Protein AF-A0A812CEA9-F1 (afdb_monomer_lite)

Foldseek 3Di:
DDDDDDDDDDDDDDDPPDDDDDDDDDDDDDDDDDDPPPPPPPPPPPPDDDPVNVVVLLVVLVVVLVVLVVVLCVDPVSVCLQPVDPDDPDDCPVLSVVSVLVSQVVSQQSSLVSSCVVPPPVSVVRDDDGAQWAQAPVRDIARQHDDPDPVVNVVSCVVSVND

Radius of gyration: 27.55 Å; chains: 1; bounding box: 38×66×96 Å

Structure (mmCIF, N/CA/C/O backbone):
data_AF-A0A812CEA9-F1
#
_entry.id   AF-A0A812CEA9-F1
#
loop_
_atom_site.group_PDB
_atom_site.id
_atom_site.type_symbol
_atom_site.label_atom_id
_atom_site.label_alt_id
_atom_site.label_comp_id
_atom_site.label_asym_id
_atom_site.label_entity_id
_atom_site.label_seq_id
_atom_site.pdbx_PDB_ins_code
_atom_site.Cartn_x
_atom_site.Cartn_y
_atom_site.Cartn_z
_atom_site.occupancy
_atom_site.B_iso_or_equiv
_atom_site.auth_seq_id
_atom_site.auth_comp_id
_atom_site.auth_asym_id
_atom_site.auth_atom_id
_atom_site.pdbx_PDB_model_num
ATOM 1 N N . MET A 1 1 ? -11.808 -56.283 -16.665 1.00 38.19 1 MET A N 1
ATOM 2 C CA . MET A 1 1 ? -12.101 -55.069 -17.451 1.00 38.19 1 MET A CA 1
ATOM 3 C C . MET A 1 1 ? -12.596 -54.017 -16.471 1.00 38.19 1 MET A C 1
ATOM 5 O O . MET A 1 1 ? -13.782 -53.994 -16.196 1.00 38.19 1 MET A O 1
ATOM 9 N N . LEU A 1 2 ? -11.657 -53.294 -15.846 1.00 33.25 2 LEU A N 1
ATOM 10 C CA . LEU A 1 2 ? -11.786 -51.998 -15.157 1.00 33.25 2 LEU A CA 1
ATOM 11 C C . LEU A 1 2 ? -10.450 -51.671 -14.452 1.00 33.25 2 LEU A C 1
ATOM 13 O O . LEU A 1 2 ? -9.807 -52.571 -13.923 1.00 33.25 2 LEU A O 1
ATOM 17 N N . GLU A 1 3 ? -10.107 -50.379 -14.503 1.00 36.31 3 GLU A N 1
ATOM 18 C CA . GLU A 1 3 ? -9.138 -49.587 -13.717 1.00 36.31 3 GLU A CA 1
ATOM 19 C C . GLU A 1 3 ? -7.621 -49.856 -13.776 1.00 36.31 3 GLU A C 1
ATOM 21 O O . GLU A 1 3 ? -7.112 -50.851 -13.274 1.00 36.31 3 GLU A O 1
ATOM 26 N N . HIS A 1 4 ? -6.880 -48.831 -14.230 1.00 31.73 4 HIS A N 1
ATOM 27 C CA . HIS A 1 4 ? -5.857 -48.192 -13.392 1.00 31.73 4 HIS A CA 1
ATOM 28 C C . HIS A 1 4 ? -5.540 -46.756 -13.858 1.00 31.73 4 HIS A C 1
ATOM 30 O O . HIS A 1 4 ? -5.268 -46.510 -15.032 1.00 31.73 4 HIS A O 1
ATOM 36 N N . ARG A 1 5 ? -5.574 -45.810 -12.909 1.00 39.94 5 ARG A N 1
ATOM 37 C CA . ARG A 1 5 ? -5.032 -44.444 -13.014 1.00 39.94 5 ARG A CA 1
ATOM 38 C C . ARG A 1 5 ? -3.502 -44.469 -12.935 1.00 39.94 5 ARG A C 1
ATOM 40 O O . ARG A 1 5 ? -2.996 -45.162 -12.054 1.00 39.94 5 ARG A O 1
ATOM 47 N N . THR A 1 6 ? -2.836 -43.566 -13.667 1.00 33.38 6 THR A N 1
ATOM 48 C CA . THR A 1 6 ? -1.716 -42.761 -13.132 1.00 33.38 6 THR A CA 1
ATOM 49 C C . THR A 1 6 ? -1.502 -41.468 -13.931 1.00 33.38 6 THR A C 1
ATOM 51 O O . THR A 1 6 ? -1.662 -41.432 -15.146 1.00 33.38 6 THR A O 1
ATOM 54 N N . HIS A 1 7 ? -1.169 -40.406 -13.198 1.00 38.66 7 HIS A N 1
ATOM 55 C CA . HIS A 1 7 ? -0.890 -39.036 -13.628 1.00 38.66 7 HIS A CA 1
ATOM 56 C C . HIS A 1 7 ? 0.313 -38.915 -14.577 1.00 38.66 7 HIS A C 1
ATOM 58 O O . HIS A 1 7 ? 1.300 -39.616 -14.382 1.00 38.66 7 HIS A O 1
ATOM 64 N N . HIS A 1 8 ? 0.307 -37.913 -15.466 1.00 31.06 8 HIS A N 1
ATOM 65 C CA . HIS A 1 8 ? 1.496 -37.084 -15.686 1.00 31.06 8 HIS A CA 1
ATOM 66 C C . HIS A 1 8 ? 1.139 -35.678 -16.190 1.00 31.06 8 HIS A C 1
ATOM 68 O O . HIS A 1 8 ? 0.226 -35.471 -16.983 1.00 31.06 8 HIS A O 1
ATOM 74 N N . ILE A 1 9 ? 1.870 -34.730 -15.624 1.00 35.81 9 ILE A N 1
ATOM 75 C CA . ILE A 1 9 ? 1.794 -33.277 -15.728 1.00 35.81 9 ILE A CA 1
ATOM 76 C C . ILE A 1 9 ? 2.643 -32.775 -16.923 1.00 35.81 9 ILE A C 1
ATOM 78 O O . ILE A 1 9 ? 3.655 -33.396 -17.241 1.00 35.81 9 ILE A O 1
ATOM 82 N N . LEU A 1 10 ? 2.261 -31.598 -17.454 1.00 32.72 10 LEU A N 1
ATOM 83 C CA . LEU A 1 10 ? 2.972 -30.658 -18.356 1.00 32.72 10 LEU A CA 1
ATOM 84 C C . LEU A 1 10 ? 3.056 -30.985 -19.858 1.00 32.72 10 LEU A C 1
ATOM 86 O O . LEU A 1 10 ? 3.631 -31.985 -20.268 1.00 32.72 10 LEU A O 1
ATOM 90 N N . GLY A 1 11 ? 2.611 -30.028 -20.684 1.00 28.41 11 GLY A N 1
ATOM 91 C CA . GLY A 1 11 ? 2.978 -29.990 -22.102 1.00 28.41 11 GLY A CA 1
ATOM 92 C C . GLY A 1 11 ? 2.098 -29.123 -23.001 1.00 28.41 11 GLY A C 1
ATOM 93 O O . GLY A 1 11 ? 1.336 -29.658 -23.786 1.00 28.41 11 GLY A O 1
ATOM 94 N N . LEU A 1 12 ? 2.225 -27.801 -22.864 1.00 36.25 12 LEU A N 1
ATOM 95 C CA . LEU A 1 12 ? 2.308 -26.806 -23.947 1.00 36.25 12 LEU A CA 1
ATOM 96 C C . LEU A 1 12 ? 1.433 -26.958 -25.215 1.00 36.25 12 LEU A C 1
ATOM 98 O O . LEU A 1 12 ? 1.624 -27.854 -26.023 1.00 36.25 12 LEU A O 1
ATOM 102 N N . CYS A 1 13 ? 0.675 -25.885 -25.469 1.00 35.53 13 CYS A N 1
ATOM 103 C CA . CYS A 1 13 ? 0.422 -25.278 -26.784 1.00 35.53 13 CYS A CA 1
ATOM 104 C C . CYS A 1 13 ? -0.270 -26.147 -27.855 1.00 35.53 13 CYS A C 1
ATOM 106 O O . CYS A 1 13 ? 0.356 -26.928 -28.563 1.00 35.53 13 CYS A O 1
ATOM 108 N N . GLY A 1 14 ? -1.564 -25.897 -28.064 1.00 29.92 14 GLY A N 1
ATOM 109 C CA . GLY A 1 14 ? -2.316 -26.414 -29.205 1.00 29.92 14 GLY A CA 1
ATOM 110 C C . GLY A 1 14 ? -3.505 -25.515 -29.512 1.00 29.92 14 GLY A C 1
ATOM 111 O O . GLY A 1 14 ? -4.626 -25.787 -29.102 1.00 29.92 14 GLY A O 1
ATOM 112 N N . SER A 1 15 ? -3.244 -24.398 -30.185 1.00 40.38 15 SER A N 1
ATOM 113 C CA . SER A 1 15 ? -4.265 -23.537 -30.775 1.00 40.38 15 SER A CA 1
ATOM 114 C C . SER A 1 15 ? -4.877 -24.219 -32.003 1.00 40.38 15 SER A C 1
ATOM 116 O O . SER A 1 15 ? -4.308 -24.159 -33.093 1.00 40.38 15 SER A O 1
ATOM 118 N N . GLU A 1 16 ? -6.047 -24.832 -31.855 1.00 33.06 16 GLU A N 1
ATOM 119 C CA . GLU A 1 16 ? -6.911 -25.166 -32.990 1.00 33.06 16 GLU A CA 1
ATOM 120 C C . GLU A 1 16 ? -7.763 -23.942 -33.345 1.00 33.06 16 GLU A C 1
ATOM 122 O O . GLU A 1 16 ? -8.883 -23.764 -32.873 1.00 33.06 16 GLU A O 1
ATOM 127 N N . CYS A 1 17 ? -7.215 -23.056 -34.178 1.00 33.28 17 CYS A N 1
ATOM 128 C CA . CYS A 1 17 ? -8.016 -22.061 -34.883 1.00 33.28 17 CYS A CA 1
ATOM 129 C C . CYS A 1 17 ? -8.516 -22.721 -36.178 1.00 33.28 17 CYS A C 1
ATOM 131 O O . CYS A 1 17 ? -7.851 -22.681 -37.213 1.00 33.28 17 CYS A O 1
ATOM 133 N N . LEU A 1 18 ? -9.653 -23.418 -36.095 1.00 35.78 18 LEU A N 1
ATOM 134 C CA . LEU A 1 18 ? -10.328 -24.028 -37.242 1.00 35.78 18 LEU A CA 1
ATOM 135 C C . LEU A 1 18 ? -10.902 -22.927 -38.148 1.00 35.78 18 LEU A C 1
ATOM 137 O O . LEU A 1 18 ? -12.025 -22.466 -37.956 1.00 35.78 18 LEU A O 1
ATOM 141 N N . ALA A 1 19 ? -10.134 -22.507 -39.153 1.00 36.66 19 ALA A N 1
ATOM 142 C CA . ALA A 1 19 ? -10.655 -21.730 -40.270 1.00 36.66 19 ALA A CA 1
ATOM 143 C C . ALA A 1 19 ? -11.177 -22.686 -41.356 1.00 36.66 19 ALA A C 1
ATOM 145 O O . ALA A 1 19 ? -10.438 -23.489 -41.923 1.00 36.66 19 ALA A O 1
ATOM 146 N N . SER A 1 20 ? -12.481 -22.601 -41.609 1.00 35.12 20 SER A N 1
ATOM 147 C CA . SER A 1 20 ? -13.212 -23.339 -42.639 1.00 35.12 20 SER A CA 1
ATOM 148 C C . SER A 1 20 ? -12.688 -23.006 -44.047 1.00 35.12 20 SER A C 1
ATOM 150 O O . SER A 1 20 ? -12.621 -21.834 -44.421 1.00 35.12 20 SER A O 1
ATOM 152 N N . PHE A 1 21 ? -12.324 -24.023 -44.834 1.00 33.88 21 PHE A N 1
ATOM 153 C CA . PHE A 1 21 ? -11.933 -23.882 -46.243 1.00 33.88 21 PHE A CA 1
ATOM 154 C C . PHE A 1 21 ? -13.173 -23.928 -47.154 1.00 33.88 21 PHE A C 1
ATOM 156 O O . PHE A 1 21 ? -13.925 -24.903 -47.077 1.00 33.88 21 PHE A O 1
ATOM 163 N N . PRO A 1 22 ? -13.381 -22.975 -48.082 1.00 37.16 22 PRO A N 1
ATOM 164 C CA . PRO A 1 22 ? -14.273 -23.205 -49.208 1.00 37.16 22 PRO A CA 1
ATOM 165 C C . PRO A 1 22 ? -13.554 -24.066 -50.257 1.00 37.16 22 PRO A C 1
ATOM 167 O O . PRO A 1 22 ? -12.450 -23.757 -50.706 1.00 37.16 22 PRO A O 1
ATOM 170 N N . THR A 1 23 ? -14.189 -25.164 -50.652 1.00 44.84 23 THR A N 1
ATOM 171 C CA . THR A 1 23 ? -13.789 -25.989 -51.791 1.00 44.84 23 THR A CA 1
ATOM 172 C C . THR A 1 23 ? -14.036 -25.223 -53.087 1.00 44.84 23 THR A C 1
ATOM 174 O O . THR A 1 23 ? -15.183 -24.917 -53.401 1.00 44.84 23 THR A O 1
ATOM 177 N N . LEU A 1 24 ? -13.000 -24.948 -53.890 1.00 34.78 24 LEU A N 1
ATOM 178 C CA . LEU A 1 24 ? -13.230 -24.567 -55.285 1.00 34.78 24 LEU A CA 1
ATOM 179 C C . LEU A 1 24 ? -12.168 -25.086 -56.265 1.00 34.78 24 LEU A C 1
ATOM 181 O O . LEU A 1 24 ? -10.978 -24.815 -56.157 1.00 34.78 24 LEU A O 1
ATOM 185 N N . ASN A 1 25 ? -12.719 -25.857 -57.201 1.00 37.69 25 ASN A N 1
ATOM 186 C CA . ASN A 1 25 ? -12.327 -26.287 -58.537 1.00 37.69 25 ASN A CA 1
ATOM 187 C C . ASN A 1 25 ? -10.973 -25.908 -59.159 1.00 37.69 25 ASN A C 1
ATOM 189 O O . ASN A 1 25 ? -10.504 -24.776 -59.172 1.00 37.69 25 ASN A O 1
ATOM 193 N N . THR A 1 26 ? -10.468 -26.924 -59.855 1.00 43.97 26 THR A N 1
ATOM 194 C CA . THR A 1 26 ? -9.357 -26.962 -60.799 1.00 43.97 26 THR A CA 1
ATOM 195 C C . THR A 1 26 ? -9.564 -26.047 -62.009 1.00 43.97 26 THR A C 1
ATOM 197 O O . THR A 1 26 ? -10.508 -26.253 -62.767 1.00 43.97 26 THR A O 1
ATOM 200 N N . HIS A 1 27 ? -8.649 -25.104 -62.236 1.00 43.38 27 HIS A N 1
ATOM 201 C CA . HIS A 1 27 ? -7.804 -24.988 -63.437 1.00 43.38 27 HIS A CA 1
ATOM 202 C C . HIS A 1 27 ? -7.176 -23.587 -63.520 1.00 43.38 27 HIS A C 1
ATOM 204 O O . HIS A 1 27 ? -7.813 -22.588 -63.215 1.00 43.38 27 HIS A O 1
ATOM 210 N N . THR A 1 28 ? -5.952 -23.558 -64.054 1.00 36.00 28 THR A N 1
ATOM 211 C CA . THR A 1 28 ? -5.123 -22.410 -64.471 1.00 36.00 28 THR A CA 1
ATOM 212 C C . THR A 1 28 ? -4.149 -21.818 -63.440 1.00 36.00 28 THR A C 1
ATOM 214 O O . THR A 1 28 ? -4.480 -21.115 -62.494 1.00 36.00 28 THR A O 1
ATOM 217 N N . THR A 1 29 ? -2.890 -22.169 -63.698 1.00 42.94 29 THR A N 1
ATOM 218 C CA . THR A 1 29 ? -1.612 -21.547 -63.349 1.00 42.94 29 THR A CA 1
ATOM 219 C C . THR A 1 29 ? -1.662 -20.018 -63.344 1.00 42.94 29 THR A C 1
ATOM 221 O O . THR A 1 29 ? -2.193 -19.450 -64.295 1.00 42.94 29 THR A O 1
ATOM 224 N N . THR A 1 30 ? -1.013 -19.372 -62.362 1.00 34.84 30 THR A N 1
ATOM 225 C CA . THR A 1 30 ? -0.014 -18.281 -62.525 1.00 34.84 30 THR A CA 1
ATOM 226 C C . THR A 1 30 ? 0.258 -17.590 -61.173 1.00 34.84 30 THR A C 1
ATOM 228 O O . THR A 1 30 ? -0.624 -16.992 -60.577 1.00 34.84 30 THR A O 1
ATOM 231 N N . THR A 1 31 ? 1.509 -17.726 -60.713 1.00 39.72 31 THR A N 1
ATOM 232 C CA . THR A 1 31 ? 2.281 -16.853 -59.799 1.00 39.72 31 THR A CA 1
ATOM 233 C C . THR A 1 31 ? 1.706 -16.407 -58.445 1.00 39.72 31 THR A C 1
ATOM 235 O O . THR A 1 31 ? 0.805 -15.584 -58.348 1.00 39.72 31 THR A O 1
ATOM 238 N N . LEU A 1 32 ? 2.402 -16.888 -57.405 1.00 45.22 32 LEU A N 1
ATOM 239 C CA . LEU A 1 32 ? 2.802 -16.209 -56.165 1.00 45.22 32 LEU A CA 1
ATOM 240 C C . LEU A 1 32 ? 2.619 -14.675 -56.117 1.00 45.22 32 LEU A C 1
ATOM 242 O O . LEU A 1 32 ? 2.945 -13.981 -57.076 1.00 45.22 32 LEU A O 1
ATOM 246 N N . TRP A 1 33 ? 2.336 -14.209 -54.892 1.00 43.38 33 TRP A N 1
ATOM 247 C CA . TRP A 1 33 ? 2.316 -12.834 -54.361 1.00 43.38 33 TRP A CA 1
ATOM 248 C C . TRP A 1 33 ? 0.943 -12.161 -54.321 1.00 43.38 33 TRP A C 1
ATOM 250 O O . TRP A 1 33 ? 0.499 -11.572 -55.295 1.00 43.38 33 TRP A O 1
ATOM 260 N N . LEU A 1 34 ? 0.313 -12.213 -53.139 1.00 41.16 34 LEU A N 1
ATOM 261 C CA . LEU A 1 34 ? -0.182 -11.065 -52.355 1.00 41.16 34 LEU A CA 1
ATOM 262 C C . LEU A 1 34 ? -1.191 -11.569 -51.311 1.00 41.16 34 LEU A C 1
ATOM 264 O O . LEU A 1 34 ? -2.400 -11.459 -51.469 1.00 41.16 34 LEU A O 1
ATOM 268 N N . PHE A 1 35 ? -0.683 -12.109 -50.207 1.00 39.44 35 PHE A N 1
ATOM 269 C CA . PHE A 1 35 ? -1.406 -12.047 -48.940 1.00 39.44 35 PHE A CA 1
ATOM 270 C C . PHE A 1 35 ? -0.401 -11.643 -47.868 1.00 39.44 35 PHE A C 1
ATOM 272 O O . PHE A 1 35 ? 0.169 -12.458 -47.148 1.00 39.44 35 PHE A O 1
ATOM 279 N N . THR A 1 36 ? -0.136 -10.340 -47.807 1.00 46.41 36 THR A N 1
ATOM 280 C CA . THR A 1 36 ? 0.463 -9.691 -46.644 1.00 46.41 36 THR A CA 1
ATOM 281 C C . THR A 1 36 ? -0.552 -9.718 -45.504 1.00 46.41 36 THR A C 1
ATOM 283 O O . THR A 1 36 ? -1.123 -8.694 -45.145 1.00 46.41 36 THR A O 1
ATOM 286 N N . ASN A 1 37 ? -0.794 -10.892 -44.924 1.00 41.41 37 ASN A N 1
ATOM 287 C CA . ASN A 1 37 ? -1.298 -10.953 -43.562 1.00 41.41 37 ASN A CA 1
ATOM 288 C C . ASN A 1 37 ? -0.083 -10.826 -42.651 1.00 41.41 37 ASN A C 1
ATOM 290 O O . ASN A 1 37 ? 0.518 -11.811 -42.228 1.00 41.41 37 ASN A O 1
ATOM 294 N N . SER A 1 38 ? 0.293 -9.573 -42.388 1.00 46.97 38 SER A N 1
ATOM 295 C CA . SER A 1 38 ? 1.048 -9.230 -41.192 1.00 46.97 38 SER A CA 1
ATOM 296 C C . SER A 1 38 ? 0.155 -9.572 -39.999 1.00 46.97 38 SER A C 1
ATOM 298 O O . SER A 1 38 ? -0.569 -8.732 -39.473 1.00 46.97 38 SER A O 1
ATOM 300 N N . VAL A 1 39 ? 0.167 -10.841 -39.589 1.00 48.09 39 VAL A N 1
ATOM 301 C CA . VAL A 1 39 ? -0.123 -11.179 -38.202 1.00 48.09 39 VAL A CA 1
ATOM 302 C C . VAL A 1 39 ? 1.075 -10.630 -37.449 1.00 48.09 39 VAL A C 1
ATOM 304 O O . VAL A 1 39 ? 2.111 -11.279 -37.328 1.00 48.09 39 VAL A O 1
ATOM 307 N N . SER A 1 40 ? 0.979 -9.360 -37.063 1.00 45.91 40 SER A N 1
ATOM 308 C CA . SER A 1 40 ? 1.895 -8.782 -36.100 1.00 45.91 40 SER A CA 1
ATOM 309 C C . SER A 1 40 ? 1.728 -9.620 -34.842 1.00 45.91 40 SER A C 1
ATOM 311 O O . SER A 1 40 ? 0.756 -9.449 -34.107 1.00 45.91 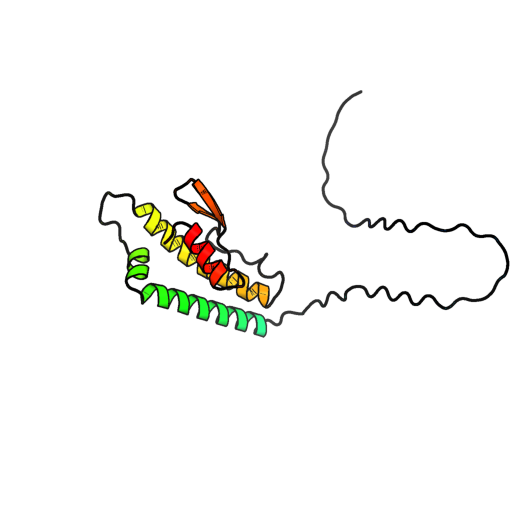40 SER A O 1
ATOM 313 N N . CYS A 1 41 ? 2.646 -10.562 -34.609 1.00 43.09 41 CYS A N 1
ATOM 314 C CA . CYS A 1 41 ? 2.867 -11.063 -33.263 1.00 43.09 41 CYS A CA 1
ATOM 315 C C . CYS A 1 41 ? 2.946 -9.821 -32.366 1.00 43.09 41 CYS A C 1
ATOM 317 O O . CYS A 1 41 ? 3.682 -8.891 -32.725 1.00 43.09 41 CYS A O 1
ATOM 319 N N . PRO A 1 42 ? 2.172 -9.732 -31.270 1.00 49.91 42 PRO A N 1
ATOM 320 C CA . PRO A 1 42 ? 2.414 -8.694 -30.293 1.00 49.91 42 PRO A CA 1
ATOM 321 C C . PRO A 1 42 ? 3.858 -8.888 -29.849 1.00 49.91 42 PRO A C 1
ATOM 323 O O . PRO A 1 42 ? 4.217 -9.914 -29.274 1.00 49.91 42 PRO A O 1
ATOM 326 N N . ASP A 1 43 ? 4.691 -7.939 -30.256 1.00 46.31 43 ASP A N 1
ATOM 327 C CA . ASP A 1 43 ? 6.083 -7.822 -29.880 1.00 46.31 43 ASP A CA 1
ATOM 328 C C . ASP A 1 43 ? 6.101 -7.817 -28.351 1.00 46.31 43 ASP A C 1
ATOM 330 O O . ASP A 1 43 ? 5.777 -6.808 -27.717 1.00 46.31 43 ASP A O 1
ATOM 334 N N . ILE A 1 44 ? 6.365 -8.982 -27.747 1.00 51.88 44 ILE A N 1
ATOM 335 C CA . ILE A 1 44 ? 6.667 -9.089 -26.325 1.00 51.88 44 ILE A CA 1
ATOM 336 C C . ILE A 1 44 ? 7.997 -8.368 -26.194 1.00 51.88 44 ILE A C 1
ATOM 338 O O . ILE A 1 44 ? 9.072 -8.962 -26.288 1.00 51.88 44 ILE A O 1
ATOM 342 N N . LYS A 1 45 ? 7.911 -7.048 -26.028 1.00 53.03 45 LYS A N 1
ATOM 343 C CA . LYS A 1 45 ? 9.027 -6.204 -25.652 1.00 53.03 45 LYS A CA 1
ATOM 344 C C . LYS A 1 45 ? 9.493 -6.722 -24.307 1.00 53.03 45 LYS A C 1
ATOM 346 O O . LYS A 1 45 ? 8.965 -6.357 -23.260 1.00 53.03 45 LYS A O 1
ATOM 351 N N . ARG A 1 46 ? 10.470 -7.623 -24.339 1.00 55.56 46 ARG A N 1
ATOM 352 C CA . ARG A 1 46 ? 11.210 -8.053 -23.165 1.00 55.56 46 ARG A CA 1
ATOM 353 C C . ARG A 1 46 ? 12.010 -6.842 -22.704 1.00 55.56 46 ARG A C 1
ATOM 355 O O . ARG A 1 46 ? 13.141 -6.634 -23.132 1.00 55.56 46 ARG A O 1
ATOM 362 N N . THR A 1 47 ? 11.381 -5.997 -21.896 1.00 62.56 47 THR A N 1
ATOM 363 C CA . THR A 1 47 ? 12.025 -4.835 -21.291 1.00 62.56 47 THR A CA 1
ATOM 364 C C . THR A 1 47 ? 13.169 -5.348 -20.430 1.00 62.56 47 THR A C 1
ATOM 366 O O . THR A 1 47 ? 12.956 -5.998 -19.409 1.00 62.56 47 THR A O 1
ATOM 369 N N . VAL A 1 48 ? 14.403 -5.107 -20.869 1.00 70.56 48 VAL A N 1
ATOM 370 C CA . VAL A 1 48 ? 15.588 -5.409 -20.069 1.00 70.56 48 VAL A CA 1
ATOM 371 C C . VAL A 1 48 ? 15.597 -4.431 -18.898 1.00 70.56 48 VAL A C 1
ATOM 373 O O . VAL A 1 48 ? 15.854 -3.241 -19.076 1.00 70.56 48 VAL A O 1
ATOM 376 N N . MET A 1 49 ? 15.276 -4.927 -17.704 1.00 79.94 49 MET A N 1
ATOM 377 C CA . MET A 1 49 ? 15.348 -4.153 -16.469 1.00 79.94 49 MET A CA 1
ATOM 378 C C . MET A 1 49 ? 16.813 -3.830 -16.162 1.00 79.94 49 MET A C 1
ATOM 380 O O . MET A 1 49 ? 17.634 -4.735 -16.001 1.00 79.94 49 MET A O 1
ATOM 384 N N . LYS A 1 50 ? 17.159 -2.544 -16.071 1.00 90.31 50 LYS A N 1
ATOM 385 C CA . LYS A 1 50 ? 18.485 -2.132 -15.602 1.00 90.31 50 LYS A CA 1
ATOM 386 C C . LYS A 1 50 ? 18.525 -2.179 -14.079 1.00 90.31 50 LYS A C 1
ATOM 388 O O . LYS A 1 50 ? 17.596 -1.723 -13.415 1.00 90.31 50 LYS A O 1
ATOM 393 N N . ILE A 1 51 ? 19.646 -2.639 -13.527 1.00 91.62 51 ILE A N 1
ATOM 394 C CA . ILE A 1 51 ? 19.870 -2.689 -12.073 1.00 91.62 51 ILE A CA 1
ATOM 395 C C . ILE A 1 51 ? 19.742 -1.295 -11.444 1.00 91.62 51 ILE A C 1
ATOM 397 O O . ILE A 1 51 ? 19.173 -1.168 -10.366 1.00 91.62 51 ILE A O 1
ATOM 401 N N . SER A 1 52 ? 20.207 -0.243 -12.128 1.00 95.25 52 SER A N 1
ATOM 402 C CA . SER A 1 52 ? 20.062 1.145 -11.666 1.00 95.25 52 SER A CA 1
ATOM 403 C C . SER A 1 52 ? 18.601 1.546 -11.468 1.00 95.25 52 SER A C 1
ATOM 405 O O . SER A 1 52 ? 18.263 2.201 -10.485 1.00 95.25 52 SER A O 1
ATOM 407 N N . ASP A 1 53 ? 17.727 1.128 -12.384 1.00 93.06 53 ASP A N 1
ATOM 408 C CA . ASP A 1 53 ? 16.320 1.525 -12.392 1.00 93.06 53 ASP A CA 1
ATOM 409 C C . ASP A 1 53 ? 15.540 0.783 -11.303 1.00 93.06 53 ASP A C 1
ATOM 411 O O . ASP A 1 53 ? 14.638 1.368 -10.689 1.00 93.06 53 ASP A O 1
ATOM 415 N N . LEU A 1 54 ? 15.915 -0.480 -11.059 1.00 92.25 54 LEU A N 1
ATOM 4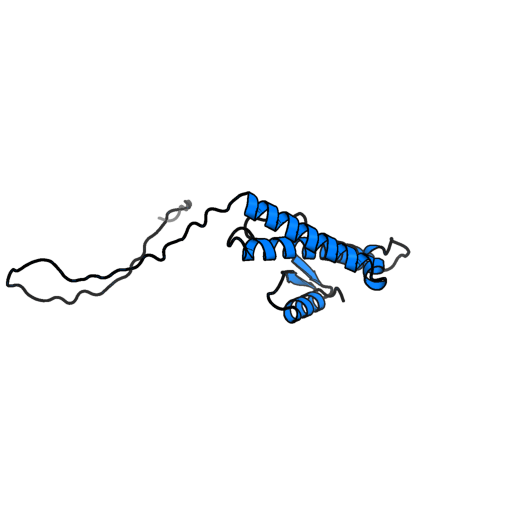16 C CA . LEU A 1 54 ? 15.420 -1.302 -9.958 1.00 92.25 54 LEU A CA 1
ATOM 417 C C . LEU A 1 54 ? 15.888 -0.754 -8.608 1.00 92.25 54 LEU A C 1
ATOM 419 O O . LEU A 1 54 ? 15.064 -0.526 -7.729 1.00 92.25 54 LEU A O 1
ATOM 423 N N . ALA A 1 55 ? 17.186 -0.479 -8.454 1.00 95.31 55 ALA A N 1
ATOM 424 C CA . ALA A 1 55 ? 17.747 0.082 -7.228 1.00 95.31 55 ALA A CA 1
ATOM 425 C C . ALA A 1 55 ? 17.089 1.422 -6.876 1.00 95.31 55 ALA A C 1
ATOM 427 O O . ALA A 1 55 ? 16.671 1.627 -5.739 1.00 95.31 55 ALA A O 1
ATOM 428 N N . TYR A 1 56 ? 16.911 2.305 -7.863 1.00 96.00 56 TYR A N 1
ATOM 429 C CA . TYR A 1 56 ? 16.198 3.564 -7.661 1.00 96.00 56 TYR A CA 1
ATOM 430 C C . TYR A 1 56 ? 14.741 3.342 -7.232 1.00 96.00 56 TYR A C 1
ATOM 432 O O . TYR A 1 56 ? 14.248 4.027 -6.339 1.00 96.00 56 TYR A O 1
ATOM 440 N N . ALA A 1 57 ? 14.046 2.375 -7.841 1.00 94.94 57 ALA A N 1
ATOM 441 C CA . ALA A 1 57 ? 12.671 2.049 -7.467 1.00 94.94 57 ALA A CA 1
ATOM 442 C C . ALA A 1 57 ? 12.572 1.519 -6.030 1.00 94.94 57 ALA A C 1
ATOM 444 O O . ALA A 1 57 ? 11.705 1.964 -5.284 1.00 94.94 57 ALA A O 1
ATOM 445 N N . LEU A 1 58 ? 13.492 0.640 -5.625 1.00 94.00 58 LEU A N 1
ATOM 446 C CA . LEU A 1 58 ? 13.567 0.103 -4.266 1.00 94.00 58 LEU A CA 1
ATOM 447 C C . LEU A 1 58 ? 13.838 1.202 -3.234 1.00 94.00 58 LEU A C 1
ATOM 449 O O . LEU A 1 58 ? 13.151 1.264 -2.220 1.00 94.00 58 LEU A O 1
ATOM 453 N N . ILE A 1 59 ? 14.782 2.109 -3.506 1.00 96.56 59 ILE A N 1
ATOM 454 C CA . ILE A 1 59 ? 15.074 3.251 -2.623 1.00 96.56 59 ILE A CA 1
ATOM 455 C C . ILE A 1 59 ? 13.851 4.168 -2.501 1.00 96.56 59 ILE A C 1
ATOM 457 O O . ILE A 1 59 ? 13.518 4.622 -1.405 1.00 96.56 59 ILE A O 1
ATOM 461 N N . SER A 1 60 ? 13.158 4.425 -3.613 1.00 96.38 60 SER A N 1
ATOM 462 C CA . SER A 1 60 ? 11.935 5.230 -3.617 1.00 96.38 60 SER A CA 1
ATOM 463 C C . SER A 1 60 ? 10.823 4.572 -2.796 1.00 96.38 60 SER A C 1
ATOM 465 O O . SER A 1 60 ? 10.179 5.248 -1.995 1.00 96.38 60 SER A O 1
ATOM 467 N N . ALA A 1 61 ? 10.614 3.2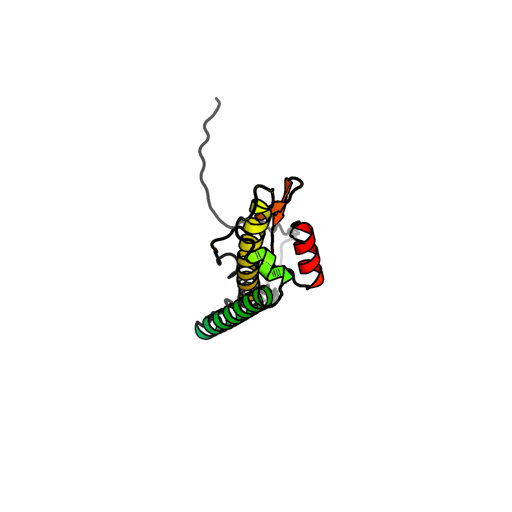65 -2.963 1.00 94.56 61 ALA A N 1
ATOM 468 C CA . ALA A 1 61 ? 9.607 2.508 -2.226 1.00 94.56 61 ALA A CA 1
ATOM 469 C C . ALA A 1 61 ? 9.938 2.448 -0.724 1.00 94.56 61 ALA A C 1
ATOM 471 O O . ALA A 1 61 ? 9.076 2.722 0.106 1.00 94.56 61 ALA A O 1
ATOM 472 N N . ALA A 1 62 ? 11.205 2.208 -0.369 1.00 93.75 62 ALA A N 1
ATOM 473 C CA . ALA A 1 62 ? 11.673 2.220 1.017 1.00 93.75 62 ALA A CA 1
ATOM 474 C C . ALA A 1 62 ? 11.477 3.592 1.678 1.00 93.75 62 ALA A C 1
ATOM 476 O O . ALA A 1 62 ? 11.010 3.679 2.811 1.00 93.75 62 ALA A O 1
ATOM 477 N N . THR A 1 63 ? 11.772 4.675 0.953 1.00 96.62 63 THR A N 1
ATOM 478 C CA . THR A 1 63 ? 11.554 6.047 1.435 1.00 96.62 63 THR A CA 1
ATOM 479 C C . THR A 1 63 ? 10.068 6.315 1.677 1.00 96.62 63 THR A C 1
ATOM 481 O O . THR A 1 63 ? 9.693 6.883 2.701 1.00 96.62 63 THR A O 1
ATOM 484 N N . LYS A 1 64 ? 9.197 5.865 0.767 1.00 95.19 64 LYS A N 1
ATOM 485 C CA . LYS A 1 64 ? 7.741 5.983 0.915 1.00 95.19 64 LYS A CA 1
ATOM 486 C C . LYS A 1 64 ? 7.221 5.180 2.116 1.00 95.19 64 LYS A C 1
ATOM 488 O O . LYS A 1 64 ? 6.441 5.717 2.899 1.00 95.19 64 LYS A O 1
ATOM 493 N N . GLY A 1 65 ? 7.703 3.952 2.315 1.00 94.06 65 GLY A N 1
ATOM 494 C CA . GLY A 1 65 ? 7.393 3.136 3.494 1.00 94.06 65 GLY A CA 1
ATOM 495 C C . GLY A 1 65 ? 7.854 3.790 4.801 1.00 94.06 65 GLY A C 1
ATOM 496 O O . GLY A 1 65 ? 7.087 3.875 5.758 1.00 94.06 65 GLY A O 1
ATOM 497 N N . ALA A 1 66 ? 9.066 4.354 4.825 1.00 94.12 66 ALA A N 1
ATOM 498 C CA . ALA A 1 66 ? 9.583 5.096 5.975 1.00 94.12 66 ALA A CA 1
ATOM 499 C C . ALA A 1 66 ? 8.742 6.344 6.298 1.00 94.12 66 ALA A C 1
ATOM 501 O O . ALA A 1 66 ? 8.532 6.657 7.474 1.00 94.12 66 ALA A O 1
ATOM 502 N N . ASN A 1 67 ? 8.222 7.030 5.275 1.00 95.81 67 ASN A N 1
ATOM 503 C CA . ASN A 1 67 ? 7.304 8.154 5.458 1.00 95.81 67 ASN A CA 1
ATOM 504 C C . ASN A 1 67 ? 5.986 7.701 6.092 1.00 95.81 67 ASN A C 1
ATOM 506 O O . ASN A 1 67 ? 5.547 8.324 7.053 1.00 95.81 67 ASN A O 1
ATOM 510 N N . VAL A 1 68 ? 5.389 6.601 5.622 1.00 91.88 68 VAL A N 1
ATOM 511 C CA . VAL A 1 68 ? 4.171 6.043 6.237 1.00 91.88 68 VAL A CA 1
ATOM 512 C C . VAL A 1 68 ? 4.419 5.650 7.688 1.00 91.88 68 VAL A C 1
ATOM 514 O O . VAL A 1 68 ? 3.690 6.097 8.567 1.00 91.88 68 VAL A O 1
ATOM 517 N N . ALA A 1 69 ? 5.501 4.925 7.974 1.00 91.38 69 ALA A N 1
ATOM 518 C CA . ALA A 1 69 ? 5.861 4.571 9.345 1.00 91.38 69 ALA A CA 1
ATOM 519 C C . ALA A 1 69 ? 6.074 5.810 10.238 1.00 91.38 69 ALA A C 1
ATOM 521 O O . ALA A 1 69 ? 5.785 5.781 11.432 1.00 91.38 69 ALA A O 1
ATOM 522 N N . SER A 1 70 ? 6.579 6.909 9.670 1.00 94.06 70 SER A N 1
ATOM 523 C CA . SER A 1 70 ? 6.745 8.173 10.393 1.00 94.06 70 SER A CA 1
ATOM 524 C C . SER A 1 70 ? 5.411 8.868 10.659 1.00 94.06 70 SER A C 1
ATOM 526 O O . SER A 1 70 ? 5.225 9.359 11.766 1.00 94.06 70 SER A O 1
ATOM 528 N N . ILE A 1 71 ? 4.476 8.848 9.700 1.00 92.06 71 ILE A N 1
ATOM 529 C CA . ILE A 1 71 ? 3.113 9.375 9.873 1.00 92.06 71 ILE A CA 1
ATOM 530 C C . ILE A 1 71 ? 2.386 8.618 10.988 1.00 92.06 71 ILE A C 1
ATOM 532 O O . ILE A 1 71 ? 1.851 9.250 11.895 1.00 92.06 71 ILE A O 1
ATOM 536 N N . ILE A 1 72 ? 2.437 7.280 10.967 1.00 89.00 72 ILE A N 1
ATOM 537 C CA . ILE A 1 72 ? 1.811 6.432 11.995 1.00 89.00 72 ILE A CA 1
ATOM 538 C C . ILE A 1 72 ? 2.363 6.776 13.388 1.00 89.00 72 ILE A C 1
ATOM 540 O O . ILE A 1 72 ? 1.603 6.857 14.343 1.00 89.00 72 ILE A O 1
ATOM 544 N N . ARG A 1 73 ? 3.672 7.039 13.514 1.00 88.88 73 ARG A N 1
ATOM 545 C CA . ARG A 1 73 ? 4.285 7.430 14.796 1.00 88.88 73 ARG A CA 1
ATOM 546 C C . ARG A 1 73 ? 4.031 8.879 15.212 1.00 88.88 73 ARG A C 1
ATOM 548 O O . ARG A 1 73 ? 4.204 9.190 16.384 1.00 88.88 73 ARG A O 1
ATOM 555 N N . SER A 1 74 ? 3.721 9.768 14.271 1.00 90.06 74 SER A N 1
ATOM 556 C CA . SER A 1 74 ? 3.470 11.187 14.560 1.00 90.06 74 SER A CA 1
ATOM 557 C C . SER A 1 74 ? 2.029 11.483 14.959 1.00 90.06 74 SER A C 1
ATOM 559 O O . SER A 1 74 ? 1.762 12.546 15.508 1.00 90.06 74 SER A O 1
ATOM 561 N N . GLU A 1 75 ? 1.112 10.573 14.643 1.00 90.00 75 GLU A N 1
ATOM 562 C CA . GLU A 1 75 ? -0.305 10.695 14.952 1.00 90.00 75 GLU A CA 1
ATOM 563 C C . GLU A 1 75 ? -0.600 9.936 16.248 1.00 90.00 75 GLU A C 1
ATOM 565 O O . GLU A 1 75 ? -0.459 8.715 16.290 1.00 90.00 75 GLU A O 1
ATOM 570 N N . ASP A 1 76 ? -1.009 10.647 17.300 1.00 85.12 76 ASP A N 1
ATOM 571 C CA . ASP A 1 76 ? -1.158 10.078 18.647 1.00 85.12 76 ASP A CA 1
ATOM 572 C C . ASP A 1 76 ? -2.129 8.891 18.675 1.00 85.12 76 ASP A C 1
ATOM 574 O O . ASP A 1 76 ? -1.884 7.902 19.364 1.00 85.12 76 ASP A O 1
ATOM 578 N N . THR A 1 77 ? -3.210 8.962 17.894 1.00 83.75 77 THR A N 1
ATOM 579 C CA . THR A 1 77 ? -4.212 7.888 17.806 1.00 83.75 77 THR A CA 1
ATOM 580 C C . THR A 1 77 ? -3.643 6.615 17.175 1.00 83.75 77 THR A C 1
ATOM 582 O O . THR A 1 77 ? -3.864 5.519 17.682 1.00 83.75 77 THR A O 1
ATOM 585 N N . LEU A 1 78 ? -2.855 6.745 16.106 1.00 84.62 78 LEU A N 1
ATOM 586 C CA . LEU A 1 78 ? -2.213 5.617 15.427 1.00 84.62 78 LEU A CA 1
ATOM 587 C C . LEU A 1 78 ? -1.016 5.080 16.216 1.00 84.62 78 LEU A C 1
ATOM 589 O O . LEU A 1 78 ? -0.775 3.873 16.236 1.00 84.62 78 LEU A O 1
ATOM 593 N N . LEU A 1 79 ? -0.280 5.964 16.892 1.00 84.38 79 LEU A N 1
ATOM 594 C CA . LEU A 1 79 ? 0.806 5.581 17.779 1.00 84.38 79 LEU A CA 1
ATOM 595 C C . LEU A 1 79 ? 0.266 4.755 18.946 1.00 84.38 79 LEU A C 1
ATOM 597 O O . LEU A 1 79 ? 0.836 3.712 19.233 1.00 84.38 79 LEU A O 1
ATOM 601 N N . GLN A 1 80 ? -0.853 5.154 19.558 1.00 81.44 80 GLN A N 1
ATOM 602 C CA . GLN A 1 80 ? -1.510 4.365 20.607 1.00 81.44 80 GLN A CA 1
ATOM 603 C C . GLN A 1 80 ? -1.878 2.960 20.117 1.00 81.44 80 GLN A C 1
ATOM 605 O O . GLN A 1 80 ? -1.569 1.992 20.804 1.00 81.44 80 GLN A O 1
ATOM 610 N N . LEU A 1 81 ? -2.417 2.826 18.900 1.00 81.12 81 LEU A N 1
ATOM 611 C CA . LEU A 1 81 ? -2.702 1.515 18.300 1.00 81.12 81 LEU A CA 1
ATOM 612 C C . LEU A 1 81 ? -1.434 0.672 18.057 1.00 81.12 81 LEU A C 1
ATOM 614 O O . LEU A 1 81 ? -1.494 -0.552 18.144 1.00 81.12 81 LEU A O 1
ATOM 618 N N . LEU A 1 82 ? -0.280 1.302 17.792 1.00 78.75 82 LEU A N 1
ATOM 619 C CA . LEU A 1 82 ? 1.019 0.612 17.724 1.00 78.75 82 LEU A CA 1
ATOM 620 C C . LEU A 1 82 ? 1.597 0.252 19.102 1.00 78.75 82 LEU A C 1
ATOM 622 O O . LEU A 1 82 ? 2.327 -0.734 19.210 1.00 78.75 82 LEU A O 1
ATOM 626 N N . THR A 1 83 ? 1.379 1.093 20.118 1.00 70.38 83 THR A N 1
ATOM 627 C CA . THR A 1 83 ? 2.110 1.066 21.398 1.00 70.38 83 THR A CA 1
ATOM 628 C C . THR A 1 83 ? 1.272 0.664 22.601 1.00 70.38 83 THR A C 1
ATOM 630 O O . THR A 1 83 ? 1.794 0.755 23.708 1.00 70.38 83 THR A O 1
ATOM 633 N N . GLU A 1 84 ? 0.003 0.272 22.444 1.00 63.38 84 GLU A N 1
ATOM 634 C CA . GLU A 1 84 ? -0.832 -0.246 23.538 1.00 63.38 84 GLU A CA 1
ATOM 635 C C . GLU A 1 84 ? -0.195 -1.516 24.137 1.00 63.38 84 GLU A C 1
ATOM 637 O O . GLU A 1 84 ? -0.482 -2.663 23.799 1.00 63.38 84 GLU A O 1
ATOM 642 N N . GLU A 1 85 ? 0.750 -1.286 25.040 1.00 53.19 85 GLU A N 1
ATOM 643 C CA . GLU A 1 85 ? 1.499 -2.285 25.768 1.00 53.19 85 GLU A CA 1
ATOM 644 C C . GLU A 1 85 ? 0.578 -2.836 26.857 1.00 53.19 85 GLU A C 1
ATOM 646 O O . GLU A 1 85 ? 0.287 -2.145 27.833 1.00 53.19 85 GLU A O 1
ATOM 651 N N . LYS A 1 86 ? 0.072 -4.057 26.628 1.00 54.47 86 LYS A N 1
ATOM 652 C CA . LYS A 1 86 ? -0.597 -4.994 27.557 1.00 54.47 86 LYS A CA 1
ATOM 653 C C . LYS A 1 86 ? -0.828 -4.475 28.987 1.00 54.47 86 LYS A C 1
ATOM 655 O O . LYS A 1 86 ? -0.276 -5.006 29.950 1.00 54.47 86 LYS A O 1
ATOM 660 N N . THR A 1 87 ? -1.678 -3.471 29.160 1.00 46.19 87 THR A N 1
ATOM 661 C CA . THR A 1 87 ? -2.036 -2.939 30.480 1.00 46.19 87 THR A CA 1
ATOM 662 C C . THR A 1 87 ? -3.529 -3.136 30.714 1.00 46.19 87 THR A C 1
ATOM 664 O O . THR A 1 87 ? -4.306 -2.194 30.804 1.00 46.19 87 THR A O 1
ATOM 667 N N . GLY A 1 88 ? -3.934 -4.409 30.821 1.00 53.38 88 GLY A N 1
ATOM 668 C CA . GLY A 1 88 ? -5.255 -4.814 31.316 1.00 53.38 88 GLY A CA 1
ATOM 669 C C . GLY A 1 88 ? -5.801 -6.118 30.718 1.00 53.38 88 GLY A C 1
ATOM 670 O O . GLY A 1 88 ? -5.597 -6.402 29.543 1.00 53.38 88 GLY A O 1
ATOM 671 N N . ASP A 1 89 ? -6.552 -6.880 31.524 1.00 52.66 89 ASP A N 1
ATOM 672 C CA . ASP A 1 89 ? -7.220 -8.159 31.187 1.00 52.66 89 ASP A CA 1
ATOM 673 C C . ASP A 1 89 ? -8.425 -8.014 30.223 1.00 52.66 89 ASP A C 1
ATOM 675 O O . ASP A 1 89 ? -9.482 -8.624 30.410 1.00 52.66 89 ASP A O 1
ATOM 679 N N . GLN A 1 90 ? -8.339 -7.182 29.185 1.00 52.06 90 GLN A N 1
ATOM 680 C CA . GLN A 1 90 ? -9.460 -6.962 28.267 1.00 52.06 90 GLN A CA 1
ATOM 681 C C . GLN A 1 90 ? -9.016 -7.085 26.817 1.00 52.06 90 GLN A C 1
ATOM 683 O O . GLN A 1 90 ? -8.116 -6.371 26.409 1.00 52.06 90 GLN A O 1
ATOM 688 N N . LYS A 1 91 ? -9.685 -7.995 26.086 1.00 53.09 91 LYS A N 1
ATOM 689 C CA . LYS A 1 91 ? -9.967 -8.150 24.633 1.00 53.09 91 LYS A CA 1
ATOM 690 C C . LYS A 1 91 ? -9.157 -7.411 23.536 1.00 53.09 91 LYS A C 1
ATOM 692 O O . LYS A 1 91 ? -9.215 -7.871 22.398 1.00 53.09 91 LYS A O 1
ATOM 697 N N . ASN A 1 92 ? -8.427 -6.338 23.813 1.00 56.47 92 ASN A N 1
ATOM 698 C CA . ASN A 1 92 ? -7.666 -5.520 22.871 1.00 56.47 92 ASN A CA 1
ATOM 699 C C . ASN A 1 92 ? -6.362 -6.156 22.381 1.00 56.47 92 ASN A C 1
ATOM 701 O O . ASN A 1 92 ? -5.837 -5.688 21.380 1.00 56.47 92 ASN A O 1
ATOM 705 N N . GLU A 1 93 ? -5.849 -7.232 22.994 1.00 56.62 93 GLU A N 1
ATOM 706 C CA . GLU A 1 93 ? -4.595 -7.853 22.525 1.00 56.62 93 GLU A CA 1
ATOM 707 C C . GLU A 1 93 ? -4.655 -8.263 21.046 1.00 56.62 93 GLU A C 1
ATOM 709 O O . GLU A 1 93 ? -3.676 -8.093 20.325 1.00 56.62 93 GLU A O 1
ATOM 714 N N . ARG A 1 94 ? -5.820 -8.737 20.578 1.00 61.22 94 ARG A N 1
ATOM 715 C CA . ARG A 1 94 ? -6.017 -9.083 19.166 1.00 61.22 94 ARG A CA 1
ATOM 716 C C . ARG A 1 94 ? -5.972 -7.845 18.267 1.00 61.22 94 ARG A C 1
ATOM 718 O O . ARG A 1 94 ? -5.311 -7.885 17.246 1.00 61.22 94 ARG A O 1
ATOM 725 N N . PHE A 1 95 ? -6.595 -6.739 18.672 1.00 63.47 95 PHE A N 1
ATOM 726 C CA . PHE A 1 95 ? -6.588 -5.490 17.899 1.00 63.47 95 PHE A CA 1
ATOM 727 C C . PHE A 1 95 ? -5.201 -4.843 17.831 1.00 63.47 95 PHE A C 1
ATOM 729 O O . PHE A 1 95 ? -4.797 -4.383 16.769 1.00 63.47 95 PHE A O 1
ATOM 736 N N . VAL A 1 96 ? -4.456 -4.845 18.939 1.00 59.06 96 VAL A N 1
ATOM 737 C CA . VAL A 1 96 ? -3.087 -4.306 18.988 1.00 59.06 96 VAL A CA 1
ATOM 738 C C . VAL A 1 96 ? -2.144 -5.147 18.126 1.00 59.06 96 VAL A C 1
ATOM 740 O O . VAL A 1 96 ? -1.349 -4.609 17.353 1.00 59.06 96 VAL A O 1
ATOM 743 N N . GLN A 1 97 ? -2.246 -6.476 18.226 1.00 63.78 97 GLN A N 1
ATOM 744 C CA . GLN A 1 97 ? -1.465 -7.382 17.390 1.00 63.78 97 GLN A CA 1
ATOM 745 C C . GLN A 1 97 ? -1.830 -7.221 15.904 1.00 63.78 97 GLN A C 1
ATOM 747 O O . GLN A 1 97 ? -0.931 -7.095 15.075 1.00 63.78 97 GLN A O 1
ATOM 752 N N . ASP A 1 98 ? -3.124 -7.126 15.585 1.00 76.12 98 ASP A N 1
ATOM 753 C CA . ASP A 1 98 ? -3.616 -6.981 14.214 1.00 76.12 98 ASP A CA 1
ATOM 754 C C . ASP A 1 98 ? -3.237 -5.620 13.600 1.00 7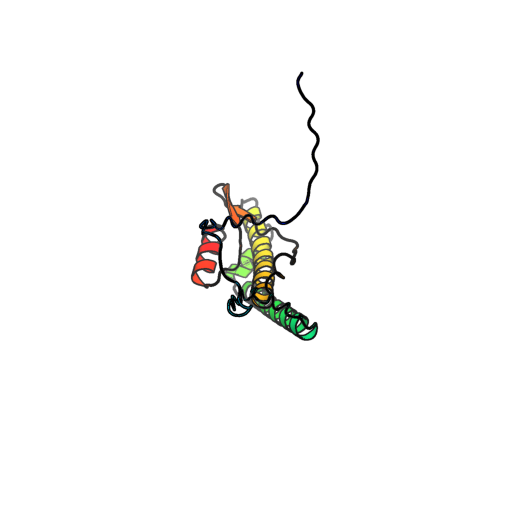6.12 98 ASP A C 1
ATOM 756 O O . ASP A 1 98 ? -2.937 -5.565 12.410 1.00 76.12 98 ASP A O 1
ATOM 760 N N . PHE A 1 99 ? -3.181 -4.526 14.375 1.00 82.19 99 PHE A N 1
ATOM 761 C CA . PHE A 1 99 ? -2.780 -3.216 13.844 1.00 82.19 99 PHE A CA 1
ATOM 762 C C . PHE A 1 99 ? -1.298 -3.168 13.464 1.00 82.19 99 PHE A C 1
ATOM 764 O O . PHE A 1 99 ? -0.945 -2.628 12.412 1.00 82.19 99 PHE A O 1
ATOM 771 N N . LYS A 1 100 ? -0.422 -3.767 14.280 1.00 85.50 100 LYS A N 1
ATOM 772 C CA . LYS A 1 100 ? 0.993 -3.914 13.925 1.00 85.50 100 LYS A CA 1
ATOM 773 C C . LYS A 1 100 ? 1.145 -4.727 12.637 1.00 85.50 100 LYS A C 1
ATOM 775 O O . LYS A 1 100 ? 1.792 -4.258 11.702 1.00 85.50 100 LYS A O 1
ATOM 780 N N . THR A 1 101 ? 0.500 -5.892 12.573 1.00 87.56 101 THR A N 1
ATOM 781 C CA . THR A 1 101 ? 0.516 -6.747 11.380 1.00 87.56 101 THR A CA 1
ATOM 782 C C . THR A 1 101 ? -0.055 -6.015 10.162 1.00 87.56 101 THR A C 1
ATOM 784 O O . THR A 1 101 ? 0.515 -6.098 9.078 1.00 87.56 101 THR A O 1
ATOM 787 N N . LEU A 1 102 ? -1.114 -5.212 10.320 1.00 87.38 102 LEU A N 1
ATOM 788 C CA . LEU A 1 102 ? -1.648 -4.377 9.242 1.00 87.38 102 LEU A CA 1
ATOM 789 C C . LEU A 1 102 ? -0.628 -3.348 8.753 1.00 87.38 102 LEU A C 1
ATOM 791 O O . LEU A 1 102 ? -0.470 -3.185 7.546 1.00 87.38 102 LEU A O 1
ATOM 795 N N . ALA A 1 103 ? 0.042 -2.632 9.656 1.00 89.00 103 ALA A N 1
ATOM 796 C CA . ALA A 1 103 ? 1.027 -1.625 9.273 1.00 89.00 103 ALA A CA 1
ATOM 797 C C . ALA A 1 103 ? 2.169 -2.245 8.448 1.00 89.00 103 ALA A C 1
ATOM 799 O O . ALA A 1 103 ? 2.558 -1.687 7.416 1.00 89.00 103 ALA A O 1
ATOM 800 N N . ASP A 1 104 ? 2.643 -3.421 8.862 1.00 90.25 104 ASP A N 1
ATOM 801 C CA . ASP A 1 104 ? 3.679 -4.176 8.160 1.00 90.25 104 ASP A CA 1
ATOM 802 C C . ASP A 1 104 ? 3.180 -4.663 6.781 1.00 90.25 104 ASP A C 1
ATOM 804 O O . ASP A 1 104 ? 3.847 -4.432 5.764 1.00 90.25 104 ASP A O 1
ATOM 808 N N . VAL A 1 105 ? 1.956 -5.206 6.698 1.00 91.69 105 VAL A N 1
ATOM 809 C CA . VAL A 1 105 ? 1.327 -5.595 5.422 1.00 91.69 105 VAL A CA 1
ATOM 810 C C . VAL A 1 105 ? 1.127 -4.400 4.493 1.00 91.69 105 VAL A C 1
ATOM 812 O O . VAL A 1 105 ? 1.422 -4.498 3.306 1.00 91.69 105 VAL A O 1
ATOM 815 N N . LEU A 1 106 ? 0.663 -3.250 4.984 1.00 91.50 106 LEU A N 1
ATOM 816 C CA . LEU A 1 106 ? 0.425 -2.075 4.140 1.00 91.50 106 LEU A CA 1
ATOM 817 C C . LEU A 1 106 ? 1.710 -1.566 3.491 1.00 91.50 106 LEU A C 1
ATOM 819 O O . LEU A 1 106 ? 1.705 -1.185 2.317 1.00 91.50 106 LEU A O 1
ATOM 823 N N . ILE A 1 107 ? 2.820 -1.569 4.231 1.00 93.12 107 ILE A N 1
ATOM 824 C CA . ILE A 1 107 ? 4.128 -1.209 3.679 1.00 93.12 107 ILE A CA 1
ATOM 825 C C . ILE A 1 107 ? 4.567 -2.257 2.649 1.00 93.12 107 ILE A C 1
ATOM 827 O O . ILE A 1 107 ? 5.019 -1.889 1.562 1.00 93.12 107 ILE A O 1
ATOM 831 N N . GLN A 1 108 ? 4.386 -3.545 2.945 1.00 93.62 108 GLN A N 1
ATOM 832 C CA . GLN A 1 108 ? 4.698 -4.641 2.028 1.00 93.62 108 GLN A CA 1
ATOM 833 C C . GLN A 1 108 ? 3.904 -4.548 0.711 1.00 93.62 108 GLN A C 1
ATOM 835 O O . GLN A 1 108 ? 4.499 -4.575 -0.370 1.00 93.62 108 GLN A O 1
ATOM 840 N N . GLU A 1 109 ? 2.582 -4.379 0.781 1.00 94.19 109 GLU A N 1
ATOM 841 C CA . GLU A 1 109 ? 1.705 -4.242 -0.387 1.00 94.19 109 GLU A CA 1
ATOM 842 C C . GLU A 1 109 ? 2.008 -2.978 -1.188 1.00 94.19 109 GLU A C 1
ATOM 844 O O . GLU A 1 109 ? 1.992 -3.002 -2.417 1.00 94.19 109 GLU A O 1
ATOM 849 N N . MET A 1 110 ? 2.347 -1.873 -0.522 1.00 93.94 110 MET A N 1
ATOM 850 C CA . MET A 1 110 ? 2.768 -0.642 -1.190 1.00 93.94 110 MET A CA 1
ATOM 851 C C . MET A 1 110 ? 4.040 -0.843 -2.008 1.00 93.94 110 MET A C 1
ATOM 853 O O . MET A 1 110 ? 4.099 -0.403 -3.159 1.00 93.94 110 MET A O 1
ATOM 857 N N . VAL A 1 111 ? 5.046 -1.512 -1.438 1.00 94.00 111 VAL A N 1
ATOM 858 C CA . VAL A 1 111 ? 6.284 -1.832 -2.154 1.00 94.00 111 VAL A CA 1
ATOM 859 C C . VAL A 1 111 ? 5.978 -2.744 -3.342 1.00 94.00 111 VAL A C 1
ATOM 861 O O . VAL A 1 111 ? 6.441 -2.464 -4.448 1.00 94.00 111 VAL A O 1
ATOM 864 N N . ARG A 1 112 ? 5.160 -3.787 -3.147 1.00 93.94 112 ARG A N 1
ATOM 865 C CA . ARG A 1 112 ? 4.750 -4.701 -4.223 1.00 93.94 112 ARG A CA 1
ATOM 866 C C . ARG A 1 112 ? 4.035 -3.968 -5.353 1.00 93.94 112 ARG A C 1
ATOM 868 O O . ARG A 1 112 ? 4.453 -4.088 -6.502 1.00 93.94 112 ARG A O 1
ATOM 875 N N . HIS A 1 113 ? 3.016 -3.179 -5.031 1.00 93.62 113 HIS A N 1
ATOM 876 C CA . HIS A 1 113 ? 2.223 -2.420 -5.995 1.00 93.62 113 HIS A CA 1
ATOM 877 C C . HIS A 1 113 ? 3.077 -1.417 -6.786 1.00 93.62 113 HIS A C 1
ATOM 879 O O . HIS A 1 113 ? 2.994 -1.354 -8.013 1.00 93.62 113 HIS A O 1
ATOM 885 N N . ASP A 1 114 ? 3.927 -0.637 -6.111 1.00 92.88 114 ASP A N 1
ATOM 886 C CA . ASP A 1 114 ? 4.745 0.382 -6.777 1.00 92.88 114 ASP A CA 1
ATOM 887 C C . ASP A 1 114 ? 5.808 -0.241 -7.698 1.00 92.88 114 ASP A C 1
ATOM 889 O O . ASP A 1 114 ? 6.074 0.279 -8.789 1.00 92.88 114 ASP A O 1
ATOM 893 N N . LEU A 1 115 ? 6.406 -1.362 -7.280 1.00 92.69 115 LEU A N 1
ATOM 894 C CA . LEU A 1 115 ? 7.385 -2.089 -8.083 1.00 92.69 115 LEU A CA 1
ATOM 895 C C . LEU A 1 115 ? 6.740 -2.802 -9.268 1.00 92.69 115 LEU A C 1
ATOM 897 O O . LEU A 1 115 ? 7.281 -2.706 -10.367 1.00 92.69 115 LEU A O 1
ATOM 901 N N . ASP A 1 116 ? 5.591 -3.449 -9.081 1.00 92.75 116 ASP A N 1
ATOM 902 C CA . ASP A 1 116 ? 4.879 -4.134 -10.162 1.00 92.75 116 ASP A CA 1
ATOM 903 C C . ASP A 1 116 ? 4.363 -3.148 -11.217 1.00 92.75 116 ASP A C 1
ATOM 905 O O . ASP A 1 116 ? 4.525 -3.356 -12.419 1.00 92.75 116 ASP A O 1
ATOM 909 N N . ARG A 1 117 ? 3.873 -1.979 -10.785 1.00 91.19 117 ARG A N 1
ATOM 910 C CA . ARG A 1 117 ? 3.472 -0.903 -11.700 1.00 91.19 117 ARG A CA 1
ATOM 911 C C . ARG A 1 117 ? 4.628 -0.408 -12.574 1.00 91.19 117 ARG A C 1
ATOM 913 O O . ARG A 1 117 ? 4.408 -0.016 -13.721 1.00 91.19 117 ARG A O 1
ATOM 920 N N . LYS A 1 118 ? 5.853 -0.372 -12.038 1.00 91.25 118 LYS A N 1
ATOM 921 C CA . LYS A 1 118 ? 7.049 0.069 -12.776 1.00 91.25 118 LYS A CA 1
ATOM 922 C C . LYS A 1 118 ? 7.678 -1.061 -13.596 1.00 91.25 118 LYS A C 1
ATOM 924 O O . LYS A 1 118 ? 8.235 -0.804 -14.664 1.00 91.25 118 LYS A O 1
ATOM 929 N N . PHE A 1 119 ? 7.587 -2.291 -13.103 1.00 91.56 119 PHE A N 1
ATOM 930 C CA . PHE A 1 119 ? 8.156 -3.498 -13.686 1.00 91.56 119 PHE A CA 1
ATOM 931 C C . PHE A 1 119 ? 7.101 -4.617 -13.674 1.00 91.56 119 PHE A C 1
ATOM 933 O O . PHE A 1 119 ? 7.102 -5.435 -12.754 1.00 91.56 119 PHE A O 1
ATOM 940 N N . PRO A 1 120 ? 6.213 -4.667 -14.685 1.00 90.56 120 PRO A N 1
ATOM 941 C CA . PRO A 1 120 ? 5.098 -5.613 -14.705 1.00 90.56 120 PRO A CA 1
ATOM 942 C C . PRO A 1 120 ? 5.549 -7.068 -14.530 1.00 90.56 120 PRO A C 1
ATOM 944 O O . PRO A 1 120 ? 6.451 -7.523 -15.239 1.00 90.56 120 PRO A O 1
ATOM 947 N N . GLY A 1 121 ? 4.920 -7.786 -13.596 1.00 87.56 121 GLY A N 1
ATOM 948 C CA . GLY A 1 121 ? 5.230 -9.177 -13.247 1.00 87.56 121 GLY A CA 1
ATOM 949 C C . GLY A 1 121 ? 6.280 -9.328 -12.139 1.00 87.56 121 GLY A C 1
ATOM 950 O O . GLY A 1 121 ? 6.553 -10.443 -11.688 1.00 87.56 121 GLY A O 1
ATOM 951 N N . LEU A 1 122 ? 6.879 -8.229 -11.667 1.00 89.50 122 LEU A N 1
ATOM 952 C CA . LEU A 1 122 ? 7.773 -8.269 -10.510 1.00 89.50 122 LEU A CA 1
ATOM 953 C C . LEU A 1 122 ? 6.990 -8.520 -9.215 1.00 89.50 122 LEU A C 1
ATOM 955 O O . LEU A 1 122 ? 7.505 -9.204 -8.336 1.00 89.50 122 LEU A O 1
ATOM 959 N N . GLY A 1 123 ? 5.751 -8.028 -9.115 1.00 87.69 123 GLY A N 1
ATOM 960 C CA . GLY A 1 123 ? 4.906 -8.174 -7.928 1.00 87.69 123 GLY A CA 1
ATOM 961 C C . GLY A 1 123 ? 4.652 -9.627 -7.531 1.00 87.69 123 GLY A C 1
ATOM 962 O O . GLY A 1 123 ? 4.711 -9.957 -6.350 1.00 87.69 123 GLY A O 1
ATOM 963 N N . GLU A 1 124 ? 4.468 -10.507 -8.518 1.00 87.69 124 GLU A N 1
ATOM 964 C CA . GLU A 1 124 ? 4.261 -11.951 -8.317 1.00 87.69 124 GLU A CA 1
ATOM 965 C C . GLU A 1 124 ? 5.486 -12.655 -7.712 1.00 87.69 124 GLU A C 1
ATOM 967 O O . GLU A 1 124 ? 5.368 -13.722 -7.120 1.00 87.69 124 GLU A O 1
ATOM 972 N N . ASN A 1 125 ? 6.668 -12.049 -7.847 1.00 89.25 125 ASN A N 1
ATOM 973 C CA . ASN A 1 125 ? 7.933 -12.573 -7.336 1.00 89.25 125 ASN A CA 1
ATOM 974 C C . ASN A 1 125 ? 8.415 -11.828 -6.076 1.00 89.25 125 ASN A C 1
ATOM 976 O O . ASN A 1 125 ? 9.540 -12.054 -5.623 1.00 89.25 125 ASN A O 1
ATOM 980 N N . LEU A 1 126 ? 7.590 -10.931 -5.521 1.00 88.25 126 LEU A N 1
ATOM 981 C CA . LEU A 1 126 ? 7.869 -10.196 -4.289 1.00 88.25 126 LEU A CA 1
ATOM 982 C C . LEU A 1 126 ? 7.161 -10.852 -3.102 1.00 88.25 126 LEU A C 1
ATOM 984 O O . LEU A 1 126 ? 5.965 -10.660 -2.856 1.00 88.25 126 LEU A O 1
ATOM 988 N N . TYR A 1 127 ? 7.951 -11.601 -2.342 1.00 89.25 127 TYR A N 1
ATOM 989 C CA . TYR A 1 127 ? 7.546 -12.238 -1.096 1.00 89.25 127 TYR A CA 1
ATOM 990 C C . TYR A 1 127 ? 7.831 -11.313 0.084 1.00 89.25 127 TYR A C 1
ATOM 992 O O . TYR A 1 127 ? 8.810 -10.565 0.072 1.00 89.25 127 TYR A O 1
ATOM 1000 N N . GLY A 1 128 ? 6.991 -11.390 1.106 1.00 88.25 128 GLY A N 1
ATOM 1001 C CA . GLY A 1 128 ? 7.217 -10.703 2.366 1.00 88.25 128 GLY A CA 1
ATOM 1002 C C . GLY A 1 128 ? 6.862 -11.591 3.550 1.00 88.25 128 GLY A C 1
ATOM 1003 O O . GLY A 1 128 ? 6.482 -12.748 3.365 1.00 88.25 128 GLY A O 1
ATOM 1004 N N . GLU A 1 129 ? 7.088 -11.068 4.749 1.00 90.25 129 GLU A N 1
ATOM 1005 C CA . GLU A 1 129 ? 6.938 -11.810 6.003 1.00 90.25 129 GLU A CA 1
ATOM 1006 C C . GLU A 1 129 ? 5.467 -12.018 6.363 1.00 90.25 129 GLU A C 1
ATOM 1008 O O . GLU A 1 129 ? 5.085 -13.112 6.777 1.00 90.25 129 GLU A O 1
ATOM 1013 N N . GLU A 1 130 ? 4.644 -10.992 6.145 1.00 89.69 130 GLU A N 1
ATOM 1014 C CA . GLU A 1 130 ? 3.258 -10.987 6.591 1.00 89.69 130 GLU A CA 1
ATOM 1015 C C . GLU A 1 130 ? 2.292 -11.409 5.483 1.00 89.69 130 GLU A C 1
ATOM 1017 O O . GLU A 1 130 ? 2.465 -11.089 4.298 1.00 89.69 130 GLU A O 1
ATOM 1022 N N . SER A 1 131 ? 1.243 -12.125 5.889 1.00 88.19 131 SER A N 1
ATOM 1023 C CA . SER A 1 131 ? 0.130 -12.475 5.008 1.00 88.19 131 SER A CA 1
ATOM 1024 C C . SER A 1 131 ? -0.750 -11.254 4.776 1.00 88.19 131 SER A C 1
ATOM 1026 O O . SER A 1 131 ? -1.113 -10.558 5.718 1.00 88.19 131 SER A O 1
ATOM 1028 N N . SER A 1 132 ? -1.165 -11.031 3.532 1.00 86.00 132 SER A N 1
ATOM 1029 C CA . SER A 1 132 ? -2.136 -9.986 3.206 1.00 86.00 132 SER A CA 1
ATOM 1030 C C . SER A 1 132 ? -3.573 -10.348 3.605 1.00 86.00 132 SER A C 1
ATOM 1032 O O . SER A 1 132 ? -4.484 -9.537 3.468 1.00 86.00 132 SER A O 1
ATOM 1034 N N . GLU A 1 133 ? -3.799 -11.566 4.094 1.00 87.00 133 GLU A N 1
ATOM 1035 C CA . GLU A 1 133 ? -5.109 -12.086 4.465 1.00 87.00 133 GLU A CA 1
ATOM 1036 C C . GLU A 1 133 ? -5.431 -11.818 5.945 1.00 87.00 133 GLU A C 1
ATOM 1038 O O . GLU A 1 133 ? -4.798 -12.370 6.843 1.00 87.00 133 GLU A O 1
ATOM 1043 N N . PHE A 1 134 ? -6.465 -11.013 6.200 1.00 82.44 134 PHE A N 1
ATOM 1044 C CA . PHE A 1 134 ? -6.968 -10.690 7.537 1.00 82.44 134 PHE A CA 1
ATOM 1045 C C . PHE A 1 134 ? -8.361 -11.274 7.735 1.00 82.44 134 PHE A C 1
ATOM 1047 O O . PHE A 1 134 ? -9.197 -11.212 6.841 1.00 82.44 134 PHE A O 1
ATOM 1054 N N . THR A 1 135 ? -8.653 -11.802 8.923 1.00 79.06 135 THR A N 1
ATOM 1055 C CA . THR A 1 135 ? -10.015 -12.236 9.278 1.00 79.06 135 THR A CA 1
ATOM 1056 C C . THR A 1 135 ? -10.611 -11.275 10.292 1.00 79.06 135 THR A C 1
ATOM 1058 O O . THR A 1 135 ? -10.118 -11.170 11.417 1.00 79.06 135 THR A O 1
ATOM 1061 N N . ASN A 1 136 ? -11.685 -10.592 9.902 1.00 72.69 136 ASN A N 1
ATOM 1062 C CA . ASN A 1 136 ? -12.334 -9.586 10.730 1.00 72.69 136 ASN A CA 1
ATOM 1063 C C . ASN A 1 136 ? -13.143 -10.214 11.889 1.00 72.69 136 ASN A C 1
ATOM 1065 O O . ASN A 1 136 ? -13.313 -11.431 12.004 1.00 72.69 136 ASN A O 1
ATOM 1069 N N . ALA A 1 137 ? -13.673 -9.361 12.770 1.00 70.38 137 ALA A N 1
ATOM 1070 C CA . ALA A 1 137 ? -14.430 -9.782 13.955 1.00 70.38 137 ALA A CA 1
ATOM 1071 C C . ALA A 1 137 ? -15.722 -10.576 13.655 1.00 70.38 137 ALA A C 1
ATOM 1073 O O . ALA A 1 137 ? -16.202 -11.291 14.534 1.00 70.38 137 ALA A O 1
ATOM 1074 N N . ILE A 1 138 ? -16.274 -10.466 12.440 1.00 74.06 138 ILE A N 1
ATOM 1075 C CA . ILE A 1 138 ? -17.460 -11.219 11.996 1.00 74.06 138 ILE A CA 1
ATOM 1076 C C . ILE A 1 138 ? -17.098 -12.520 11.260 1.00 74.06 138 ILE A C 1
ATOM 1078 O O . ILE A 1 138 ? -17.991 -13.261 10.857 1.00 74.06 138 ILE A O 1
ATOM 1082 N N . GLY A 1 139 ? -15.802 -12.839 11.151 1.00 76.50 139 GLY A N 1
ATOM 1083 C CA . GLY A 1 139 ? -15.296 -14.066 10.534 1.00 76.50 139 GLY A CA 1
ATOM 1084 C C . GLY A 1 139 ? -15.146 -13.991 9.015 1.00 76.50 139 GLY A C 1
ATOM 1085 O O . GLY A 1 139 ? -14.897 -15.018 8.390 1.00 76.50 139 GLY A O 1
ATOM 1086 N N . GLU A 1 140 ? -15.292 -12.808 8.417 1.00 80.31 140 GLU A N 1
ATOM 1087 C CA . GLU A 1 140 ? -15.025 -12.600 6.997 1.00 80.31 140 GLU A CA 1
ATOM 1088 C C . GLU A 1 140 ? -13.538 -12.355 6.764 1.00 80.31 140 GLU A C 1
ATOM 1090 O O . GLU A 1 140 ? -12.866 -11.641 7.515 1.00 80.31 140 GLU A O 1
ATOM 1095 N N . THR A 1 141 ? -13.041 -12.929 5.677 1.00 83.25 141 THR A N 1
ATOM 1096 C CA . THR A 1 141 ? -11.653 -12.803 5.263 1.00 83.25 141 THR A CA 1
ATOM 1097 C C . THR A 1 141 ? -11.507 -11.675 4.245 1.00 83.25 141 THR A C 1
ATOM 1099 O O . THR A 1 141 ? -12.167 -11.669 3.206 1.00 83.25 141 THR A O 1
ATOM 1102 N N . VAL A 1 142 ? -10.638 -10.715 4.547 1.00 84.75 142 VAL A N 1
ATOM 1103 C CA . VAL A 1 142 ? -10.316 -9.551 3.723 1.00 84.75 142 VAL A CA 1
ATOM 1104 C C . VAL A 1 142 ? -8.860 -9.660 3.291 1.00 84.75 142 VAL A C 1
ATOM 1106 O O . VAL A 1 142 ? -7.971 -9.804 4.125 1.00 84.75 142 VAL A O 1
ATOM 1109 N N . ASN A 1 143 ? -8.614 -9.573 1.987 1.00 88.44 143 ASN A N 1
ATOM 1110 C CA . ASN A 1 143 ? -7.261 -9.503 1.449 1.00 88.44 143 ASN A CA 1
ATOM 1111 C C . ASN A 1 143 ? -6.870 -8.030 1.278 1.00 88.44 143 ASN A C 1
ATOM 1113 O O . ASN A 1 143 ? -7.537 -7.290 0.550 1.00 88.44 143 ASN A O 1
ATOM 1117 N N . VAL A 1 144 ? -5.842 -7.594 1.998 1.00 88.88 144 VAL A N 1
ATOM 1118 C CA . VAL A 1 144 ? -5.327 -6.228 1.956 1.00 88.88 144 VAL A CA 1
ATOM 1119 C C . VAL A 1 144 ? -4.417 -6.085 0.741 1.00 88.88 144 VAL A C 1
ATOM 1121 O O . VAL A 1 144 ? -3.423 -6.783 0.608 1.00 88.88 144 VAL A O 1
ATOM 1124 N N . GLU A 1 145 ? -4.745 -5.157 -0.147 1.00 91.19 145 GLU A N 1
ATOM 1125 C CA . GLU A 1 145 ? -3.978 -4.841 -1.348 1.00 91.19 145 GLU A CA 1
ATOM 1126 C C . GLU A 1 145 ? -4.058 -3.333 -1.612 1.00 91.19 145 GLU A C 1
ATOM 1128 O O . GLU A 1 145 ? -5.067 -2.690 -1.313 1.00 91.19 145 GLU A O 1
ATOM 1133 N N . ILE A 1 146 ? -3.013 -2.750 -2.201 1.00 92.38 146 ILE A N 1
ATOM 1134 C CA . ILE A 1 146 ? -3.063 -1.337 -2.589 1.00 92.38 146 ILE A CA 1
ATOM 1135 C C . ILE A 1 146 ? -3.874 -1.178 -3.874 1.00 92.38 146 ILE A C 1
ATOM 1137 O O . ILE A 1 146 ? -3.540 -1.725 -4.924 1.00 92.38 146 ILE A O 1
ATOM 1141 N N . LYS A 1 147 ? -4.934 -0.377 -3.787 1.00 91.88 147 LYS A N 1
ATOM 1142 C CA . LYS A 1 147 ? -5.839 -0.040 -4.884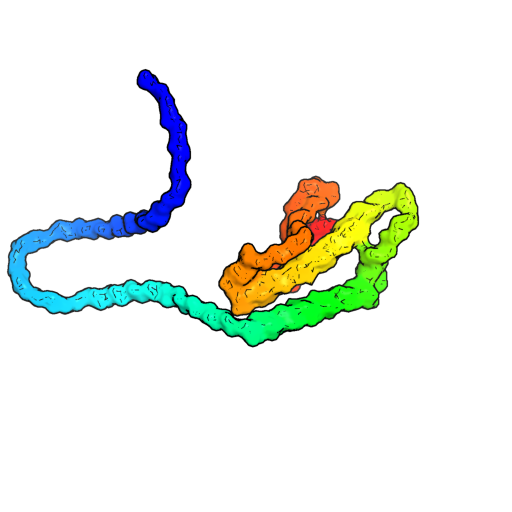 1.00 91.88 147 LYS A CA 1
ATOM 1143 C C . LYS A 1 147 ? -5.371 1.189 -5.672 1.00 91.88 147 LYS A C 1
ATOM 1145 O O . LYS A 1 147 ? -4.651 2.032 -5.125 1.00 91.88 147 LYS A O 1
ATOM 1150 N N . PRO A 1 148 ? -5.817 1.350 -6.935 1.00 86.56 148 PRO A N 1
ATOM 1151 C CA . PRO A 1 148 ? -5.431 2.485 -7.773 1.00 86.56 148 PRO A CA 1
ATOM 1152 C C . PRO A 1 148 ? -5.876 3.848 -7.229 1.00 86.56 148 PRO A C 1
ATOM 1154 O O . PRO A 1 148 ? -5.194 4.846 -7.469 1.00 86.56 148 PRO A O 1
ATOM 1157 N N . SER A 1 149 ? -7.011 3.910 -6.522 1.00 90.50 149 SER A N 1
ATOM 1158 C CA . SER A 1 149 ? -7.539 5.151 -5.951 1.00 90.50 149 SER A CA 1
ATOM 1159 C C . SER A 1 149 ? -7.436 5.199 -4.425 1.00 90.50 149 SER A C 1
ATOM 1161 O O . SER A 1 149 ? -7.490 4.187 -3.726 1.00 90.50 149 SER A O 1
ATOM 1163 N N . GLN A 1 150 ? -7.311 6.411 -3.879 1.00 89.00 150 GLN A N 1
ATOM 1164 C CA . GLN A 1 150 ? -7.301 6.627 -2.430 1.00 89.00 150 GLN A CA 1
ATOM 1165 C C . GLN A 1 150 ? -8.629 6.212 -1.779 1.00 89.00 150 GLN A C 1
ATOM 1167 O O . GLN A 1 150 ? -8.619 5.684 -0.672 1.00 89.00 150 GLN A O 1
ATOM 1172 N N . GLN A 1 151 ? -9.751 6.417 -2.474 1.00 90.69 151 GLN A N 1
ATOM 1173 C CA . GLN A 1 151 ? -11.079 6.063 -1.979 1.00 90.69 151 GLN A CA 1
ATOM 1174 C C . GLN A 1 151 ? -11.230 4.547 -1.806 1.00 90.69 151 GLN A C 1
ATOM 1176 O O . GLN A 1 151 ? -11.674 4.095 -0.758 1.00 90.69 151 GLN A O 1
ATOM 1181 N N . GLU A 1 152 ? -10.794 3.754 -2.787 1.00 90.62 152 GLU A N 1
ATOM 1182 C CA . GLU A 1 152 ? -10.837 2.290 -2.681 1.00 90.62 152 GLU A CA 1
ATOM 1183 C C . GLU A 1 152 ? -9.912 1.767 -1.575 1.00 90.62 152 GLU A C 1
ATOM 1185 O O . GLU A 1 152 ? -10.280 0.841 -0.856 1.00 90.62 152 GLU A O 1
ATOM 1190 N N . ASN A 1 153 ? -8.731 2.376 -1.404 1.00 89.50 153 ASN A N 1
ATOM 1191 C CA . ASN A 1 153 ? -7.838 2.048 -0.289 1.00 89.50 153 ASN A CA 1
ATOM 1192 C C . ASN A 1 153 ? -8.499 2.345 1.064 1.00 89.50 153 ASN A C 1
ATOM 1194 O O . ASN A 1 153 ? -8.419 1.533 1.980 1.00 89.50 153 ASN A O 1
ATOM 1198 N N . TYR A 1 154 ? -9.180 3.486 1.188 1.00 87.81 154 TYR A N 1
ATOM 1199 C CA . TYR A 1 154 ? -9.915 3.843 2.400 1.00 87.81 154 TYR 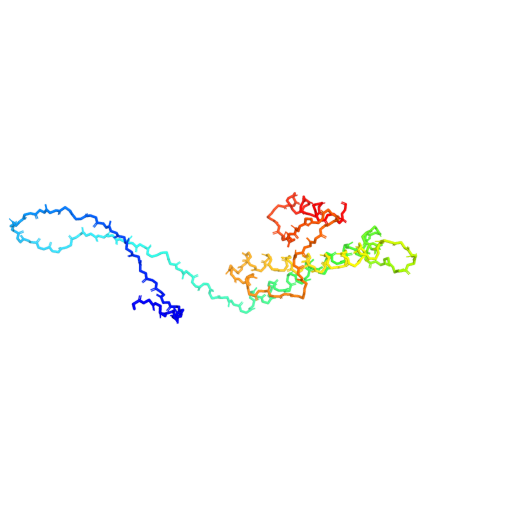A CA 1
ATOM 1200 C C . TYR A 1 154 ? -11.046 2.846 2.693 1.00 87.81 154 TYR A C 1
ATOM 1202 O O . TYR A 1 154 ? -11.138 2.320 3.799 1.00 87.81 154 TYR A O 1
ATOM 1210 N N . GLU A 1 155 ? -11.862 2.520 1.690 1.00 88.81 155 GLU A N 1
ATOM 1211 C CA . GLU A 1 155 ? -12.955 1.552 1.832 1.00 88.81 155 GLU A CA 1
ATOM 1212 C C . GLU A 1 155 ? -12.461 0.154 2.215 1.00 88.81 155 GLU A C 1
ATOM 1214 O O . GLU A 1 155 ? -13.118 -0.542 2.991 1.00 88.81 155 GLU A O 1
ATOM 1219 N N . LEU A 1 156 ? -11.305 -0.260 1.691 1.00 86.56 156 LEU A N 1
ATOM 1220 C CA . LEU A 1 156 ? -10.666 -1.519 2.056 1.00 86.56 156 LEU A CA 1
ATOM 1221 C C . LEU A 1 156 ? -10.244 -1.528 3.532 1.00 86.56 156 LEU A C 1
ATOM 1223 O O . LEU A 1 156 ? -10.557 -2.480 4.245 1.00 86.56 156 LEU A O 1
ATOM 1227 N N . LEU A 1 157 ? -9.600 -0.454 3.998 1.00 83.75 157 LEU A N 1
ATOM 1228 C CA . LEU A 1 157 ? -9.158 -0.318 5.389 1.00 83.75 157 LEU A CA 1
ATOM 1229 C C . LEU A 1 157 ? -10.333 -0.310 6.378 1.00 83.75 157 LEU A C 1
ATOM 1231 O O . LEU A 1 157 ? -10.258 -0.946 7.431 1.00 83.75 157 LEU A O 1
ATOM 1235 N N . CYS A 1 158 ? -11.452 0.326 6.021 1.00 81.06 158 CYS A N 1
ATOM 1236 C CA . CYS A 1 158 ? -12.675 0.279 6.827 1.00 81.06 158 CYS A CA 1
ATOM 1237 C C . CYS A 1 158 ? -13.265 -1.140 6.914 1.00 81.06 158 CYS A C 1
ATOM 1239 O O . CYS A 1 158 ? -13.755 -1.545 7.963 1.00 81.06 158 CYS A O 1
ATOM 1241 N N . LYS A 1 159 ? -13.205 -1.932 5.833 1.00 75.00 159 LYS A N 1
ATOM 1242 C CA . LYS A 1 159 ? -13.720 -3.318 5.822 1.00 75.00 159 LYS A CA 1
ATOM 1243 C C . LYS A 1 159 ? -12.878 -4.286 6.644 1.00 75.00 159 LYS A C 1
ATOM 1245 O O . LYS A 1 159 ? -13.411 -5.265 7.163 1.00 75.00 159 LYS A O 1
ATOM 1250 N N . SER A 1 160 ? -11.583 -4.016 6.787 1.00 65.38 160 SER A N 1
ATOM 1251 C CA . SER A 1 160 ? -10.699 -4.824 7.629 1.00 65.38 160 SER A CA 1
ATOM 1252 C C . SER A 1 160 ? -10.969 -4.684 9.142 1.00 65.38 160 SER A C 1
ATOM 1254 O O . SER A 1 160 ? -10.263 -5.306 9.928 1.00 65.38 160 SER A O 1
ATOM 1256 N N . ASN A 1 161 ? -12.017 -3.947 9.564 1.00 57.91 161 ASN A N 1
ATOM 1257 C CA . ASN A 1 161 ? -12.388 -3.689 10.970 1.00 57.91 161 ASN A CA 1
ATOM 1258 C C . ASN A 1 161 ? -11.242 -3.084 11.804 1.00 57.91 161 ASN A C 1
ATOM 1260 O O . ASN A 1 161 ? -11.166 -3.299 13.012 1.00 57.91 161 ASN A O 1
ATOM 1264 N N . LEU A 1 162 ? -10.346 -2.337 11.159 1.00 53.91 162 LEU A N 1
ATOM 1265 C CA . LEU A 1 162 ? -9.175 -1.724 11.795 1.00 53.91 162 LEU A CA 1
ATOM 1266 C C . LEU A 1 162 ? -9.388 -0.244 12.154 1.00 53.91 162 LEU A C 1
ATOM 1268 O O . LEU A 1 162 ? -8.526 0.341 12.803 1.00 53.91 162 LEU A O 1
ATOM 1272 N N . PHE A 1 163 ? -10.542 0.324 11.783 1.00 45.75 163 PHE A N 1
ATOM 1273 C CA . PHE A 1 163 ? -11.011 1.666 12.139 1.00 45.75 163 PHE A CA 1
ATOM 1274 C C . PHE A 1 163 ? -12.533 1.692 12.282 1.00 45.75 163 PHE A C 1
ATOM 1276 O O . PHE A 1 163 ? -13.200 0.977 11.497 1.00 45.75 163 PHE A O 1
#

Sequence (163 aa):
MLEHRTHHILGLCGSECLASFPTLNTHTTTTLWLFTNSVSCPDIKRTVMKISDLAYALISAATKGANVASIIRSEDTLLQLLTEEKTGDQKNERFVQDFKTLADVLIQEMVRHDLDRKFPGLGENLYGEESSEFTNAIGETVNVEIKPSQQENYELLCKSNLF

Organism: Acanthosepion pharaonis (NCBI:txid158019)

Secondary structure (DSSP, 8-state):
------------------PPPPP---------------------------HHHHHHHHHHHHHHHHHHHHHHHHSHHHHHHHH----SSSSTHHHHHHHHHHHHHHHHHHHHHHHHHHSTTSGGG---SS-SEEE-TTS-EEE----SSHHHHHHHHHHTT--

pLDDT: mean 70.85, std 22.8, range [28.41, 96.62]